Protein AF-A0A3D8H893-F1 (afdb_monomer_lite)

Radius of gyration: 22.39 Å; chains: 1; bounding box: 58×70×39 Å

pLDDT: mean 86.88, std 18.67, range [38.44, 98.69]

Foldseek 3Di:
DDDDDPDDPPPDPPPPPPPPPPPDDDLLRQLLLLLLLCVLVPDPDASVPSPDRDDPVVSQVSNQNLCVSLVAAAPDWDDWADDPDPQKIKTWGDRDVVDDDIAIWIDNSRNSHIDHD

Organism: NCBI:txid262076

Structure (mmCIF, N/CA/C/O backbone):
data_AF-A0A3D8H893-F1
#
_entry.id   AF-A0A3D8H893-F1
#
loop_
_atom_site.group_PDB
_atom_site.id
_atom_site.type_symbol
_atom_site.label_atom_id
_atom_site.label_alt_id
_atom_site.label_comp_id
_atom_site.label_asym_id
_atom_site.label_entity_id
_atom_site.label_seq_id
_atom_site.pdbx_PDB_ins_code
_atom_site.Cartn_x
_atom_site.Cartn_y
_atom_site.Cartn_z
_atom_site.occupancy
_atom_site.B_iso_or_equiv
_atom_site.auth_seq_id
_atom_site.auth_comp_id
_atom_site.auth_asym_id
_atom_site.auth_atom_id
_atom_site.pdbx_PDB_model_num
ATOM 1 N N . MET A 1 1 ? 44.231 57.270 -22.635 1.00 41.44 1 MET A N 1
ATOM 2 C CA . MET A 1 1 ? 43.803 56.532 -21.424 1.00 41.44 1 MET A CA 1
ATOM 3 C C . MET A 1 1 ? 42.283 56.414 -21.451 1.00 41.44 1 MET A C 1
ATOM 5 O O . MET A 1 1 ? 41.603 57.415 -21.268 1.00 41.44 1 MET A O 1
ATOM 9 N N . LYS A 1 2 ? 41.750 55.240 -21.818 1.00 38.44 2 LYS A N 1
ATOM 10 C CA . LYS A 1 2 ? 40.303 54.996 -21.943 1.00 38.44 2 LYS A CA 1
ATOM 11 C C . LYS A 1 2 ? 39.744 54.549 -20.588 1.00 38.44 2 LYS A C 1
ATOM 13 O O . LYS A 1 2 ? 40.269 53.616 -19.992 1.00 38.44 2 LYS A O 1
ATOM 18 N N . LYS A 1 3 ? 38.707 55.245 -20.116 1.00 47.34 3 LYS A N 1
ATOM 19 C CA . LYS A 1 3 ? 37.890 54.875 -18.953 1.00 47.34 3 LYS A CA 1
ATOM 20 C C . LYS A 1 3 ? 37.038 53.659 -19.337 1.00 47.34 3 LYS A C 1
ATOM 22 O O . LYS A 1 3 ? 36.289 53.755 -20.305 1.00 47.34 3 LYS A O 1
ATOM 27 N N . SER A 1 4 ? 37.135 52.560 -18.591 1.00 44.47 4 SER A N 1
ATOM 28 C CA . SER A 1 4 ? 36.226 51.416 -18.730 1.00 44.47 4 SER A CA 1
ATOM 29 C C . SER A 1 4 ? 35.330 51.331 -17.504 1.00 44.47 4 SER A C 1
ATOM 31 O O . SER A 1 4 ? 35.781 51.128 -16.381 1.00 44.47 4 SER A O 1
ATOM 33 N N . PHE A 1 5 ? 34.054 51.560 -17.778 1.00 45.75 5 PHE A N 1
ATOM 34 C CA . PHE A 1 5 ? 32.902 51.517 -16.896 1.00 45.75 5 PHE A CA 1
ATOM 35 C C . PHE A 1 5 ? 32.617 50.045 -16.547 1.00 45.75 5 PHE A C 1
ATOM 37 O O . PHE A 1 5 ? 32.315 49.255 -17.440 1.00 45.75 5 PHE A O 1
ATOM 44 N N . VAL A 1 6 ? 32.743 49.652 -15.278 1.00 53.38 6 VAL A N 1
ATOM 45 C CA . VAL A 1 6 ? 32.330 48.316 -14.818 1.00 53.38 6 VAL A CA 1
ATOM 46 C C . VAL A 1 6 ? 30.826 48.367 -14.559 1.00 53.38 6 VAL A C 1
ATOM 48 O O . VAL A 1 6 ? 30.365 48.879 -13.543 1.00 53.38 6 VAL A O 1
ATOM 51 N N . LEU A 1 7 ? 30.063 47.900 -15.546 1.00 42.47 7 LEU A N 1
ATOM 52 C CA . LEU A 1 7 ? 28.608 47.808 -15.525 1.00 42.47 7 LEU A CA 1
ATOM 53 C C . LEU A 1 7 ? 28.185 46.594 -14.681 1.00 42.47 7 LEU A C 1
ATOM 55 O O . LEU A 1 7 ? 28.448 45.450 -15.049 1.00 42.47 7 LEU A O 1
ATOM 59 N N . CYS A 1 8 ? 27.524 46.857 -13.552 1.00 48.66 8 CYS A N 1
ATOM 60 C CA . CYS A 1 8 ? 26.807 45.862 -12.757 1.00 48.66 8 CYS A CA 1
ATOM 61 C C . CYS A 1 8 ? 25.723 45.183 -13.608 1.00 48.66 8 CYS A C 1
ATOM 63 O O . CYS A 1 8 ? 24.679 45.776 -13.867 1.00 48.66 8 CYS A O 1
ATOM 65 N N . LEU A 1 9 ? 25.941 43.928 -13.997 1.00 48.38 9 LEU A N 1
ATOM 66 C CA . LEU A 1 9 ? 24.898 43.040 -14.513 1.00 48.38 9 LEU A CA 1
ATOM 67 C C . LEU A 1 9 ? 24.449 42.101 -13.388 1.00 48.38 9 LEU A C 1
ATOM 69 O O . LEU A 1 9 ? 24.847 40.943 -13.306 1.00 48.38 9 LEU A O 1
ATOM 73 N N . LEU A 1 10 ? 23.607 42.640 -12.505 1.00 50.31 10 LEU A N 1
ATOM 74 C CA . LEU A 1 10 ? 22.732 41.867 -11.625 1.00 50.31 10 LEU A CA 1
ATOM 75 C C . LEU A 1 10 ? 21.623 41.252 -12.489 1.00 50.31 10 LEU A C 1
ATOM 77 O O . LEU A 1 10 ? 20.541 41.816 -12.631 1.00 50.31 10 LEU A O 1
ATOM 81 N N . TYR A 1 11 ? 21.905 40.106 -13.107 1.00 52.91 11 TYR A N 1
ATOM 82 C CA . TYR A 1 11 ? 20.863 39.276 -13.703 1.00 52.91 11 TYR A CA 1
ATOM 83 C C . TYR A 1 11 ? 20.132 38.546 -12.574 1.00 52.91 11 TYR A C 1
ATOM 85 O O . TYR A 1 11 ? 20.636 37.583 -11.997 1.00 52.91 11 TYR A O 1
ATOM 93 N N . GLY A 1 12 ? 18.953 39.062 -12.226 1.00 48.94 12 GLY A N 1
ATOM 94 C CA . GLY A 1 12 ? 18.034 38.447 -11.280 1.00 48.94 12 GLY A CA 1
ATOM 95 C C . GLY A 1 12 ? 17.592 37.075 -11.775 1.00 48.94 12 GLY A C 1
ATOM 96 O O . GLY A 1 12 ? 16.757 36.962 -12.671 1.00 48.94 12 GLY A O 1
ATOM 97 N N . PHE A 1 13 ? 18.140 36.026 -11.169 1.00 52.44 13 PHE A N 1
ATOM 98 C CA . PHE A 1 13 ? 17.606 34.675 -11.273 1.00 52.44 13 PHE A CA 1
ATOM 99 C C . PHE A 1 13 ? 16.324 34.611 -10.431 1.00 52.44 13 PHE A C 1
ATOM 101 O O . PHE A 1 13 ? 16.349 34.325 -9.234 1.00 52.44 13 PHE A O 1
ATOM 108 N N . LEU A 1 14 ? 15.188 34.929 -11.053 1.00 53.03 14 LEU A N 1
ATOM 109 C CA . LEU A 1 14 ? 13.861 34.630 -10.518 1.00 53.03 14 LEU A CA 1
ATOM 110 C C . LEU A 1 14 ? 13.665 33.107 -10.554 1.00 53.03 14 LEU A C 1
ATOM 112 O O . LEU A 1 14 ? 13.099 32.555 -11.493 1.00 53.03 14 LEU A O 1
ATOM 116 N N . PHE A 1 15 ? 14.165 32.412 -9.531 1.00 55.88 15 PHE A N 1
ATOM 117 C CA . PHE A 1 15 ? 13.750 31.044 -9.240 1.00 55.88 15 PHE A CA 1
ATOM 118 C C . PHE A 1 15 ? 12.301 31.091 -8.744 1.00 55.88 15 PHE A C 1
ATOM 120 O O . PHE A 1 15 ? 12.035 31.351 -7.571 1.00 55.88 15 PHE A O 1
ATOM 127 N N . SER A 1 16 ? 11.344 30.852 -9.642 1.00 49.56 16 SER A N 1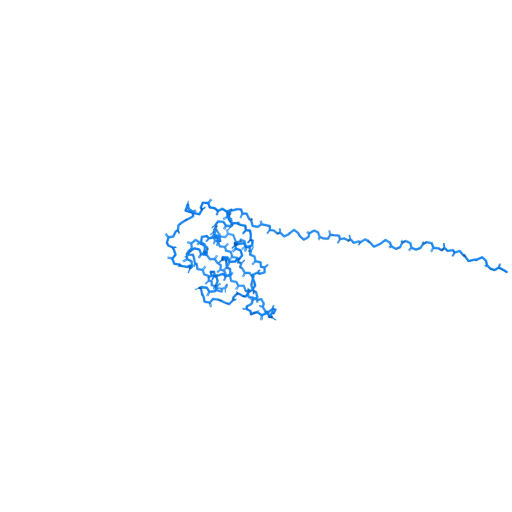
ATOM 128 C CA . SER A 1 16 ? 9.981 30.496 -9.251 1.00 49.56 16 SER A CA 1
ATOM 129 C C . SER A 1 16 ? 10.032 29.154 -8.522 1.00 49.56 16 SER A C 1
ATOM 131 O O . SER A 1 16 ? 10.068 28.093 -9.144 1.00 49.56 16 SER A O 1
ATOM 133 N N . ALA A 1 17 ? 10.073 29.200 -7.191 1.00 53.66 17 ALA A N 1
ATOM 134 C CA . ALA A 1 17 ? 9.887 28.034 -6.344 1.00 53.66 17 ALA A CA 1
ATOM 135 C C . ALA A 1 17 ? 8.445 27.540 -6.522 1.00 53.66 17 ALA A C 1
ATOM 137 O O . ALA A 1 17 ? 7.516 28.041 -5.892 1.00 53.66 17 ALA A O 1
ATOM 138 N N . THR A 1 18 ? 8.239 26.579 -7.419 1.00 55.88 18 THR A N 1
ATOM 139 C CA . THR A 1 18 ? 6.999 25.808 -7.433 1.00 55.88 18 THR A CA 1
ATOM 140 C C . THR A 1 18 ? 7.019 24.931 -6.186 1.00 55.88 18 THR A C 1
ATOM 142 O O . THR A 1 18 ? 7.826 24.011 -6.056 1.00 55.88 18 THR A O 1
ATOM 145 N N . SER A 1 19 ? 6.181 25.270 -5.206 1.00 50.53 19 SER A N 1
ATOM 146 C CA . SER A 1 19 ? 5.964 24.431 -4.036 1.00 50.53 19 SER A CA 1
ATOM 147 C C . SER A 1 19 ? 5.261 23.159 -4.502 1.00 50.53 19 SER A C 1
ATOM 149 O O . SER A 1 19 ? 4.046 23.107 -4.666 1.00 50.53 19 SER A O 1
ATOM 151 N N . LEU A 1 20 ? 6.048 22.118 -4.762 1.00 49.53 20 LEU A N 1
ATOM 152 C CA . LEU A 1 20 ? 5.548 20.771 -4.988 1.00 49.53 20 LEU A CA 1
ATOM 153 C C . LEU A 1 20 ? 4.977 20.297 -3.643 1.00 49.53 20 LEU A C 1
ATOM 155 O O . LEU A 1 20 ? 5.691 19.741 -2.811 1.00 49.53 20 LEU A O 1
ATOM 159 N N . HIS A 1 21 ? 3.715 20.639 -3.370 1.00 45.84 21 HIS A N 1
ATOM 160 C CA . HIS A 1 21 ? 2.978 20.116 -2.226 1.00 45.84 21 HIS A CA 1
ATOM 161 C C . HIS A 1 21 ? 2.858 18.609 -2.443 1.00 45.84 21 HIS A C 1
ATOM 163 O O . HIS A 1 21 ? 2.000 18.145 -3.188 1.00 45.84 21 HIS A O 1
ATOM 169 N N . ALA A 1 22 ? 3.764 17.844 -1.833 1.00 54.28 22 ALA A N 1
ATOM 170 C CA . ALA A 1 22 ? 3.568 16.419 -1.654 1.00 54.28 22 ALA A CA 1
ATOM 171 C C . ALA A 1 22 ? 2.287 16.268 -0.829 1.00 54.28 22 ALA A C 1
ATOM 173 O O . ALA A 1 22 ? 2.265 16.625 0.349 1.00 54.28 22 ALA A O 1
ATOM 174 N N . GLU A 1 23 ? 1.202 15.835 -1.467 1.00 62.62 23 GLU A N 1
ATOM 175 C CA . GLU A 1 23 ? -0.070 15.619 -0.793 1.00 62.62 23 GLU A CA 1
ATOM 176 C C . GLU A 1 23 ? 0.137 14.521 0.254 1.00 62.62 23 GLU A C 1
ATOM 178 O O . GLU A 1 23 ? 0.322 13.343 -0.049 1.00 62.62 23 GLU A O 1
ATOM 183 N N . THR A 1 24 ? 0.229 14.921 1.518 1.00 81.50 24 THR A N 1
ATOM 184 C CA . THR A 1 24 ? 0.531 13.986 2.595 1.00 81.50 24 THR A CA 1
ATOM 185 C C . THR A 1 24 ? -0.709 13.166 2.933 1.00 81.50 24 THR A C 1
ATOM 187 O O . THR A 1 24 ? -1.770 13.732 3.195 1.00 81.50 24 THR A O 1
ATOM 190 N N . LEU A 1 25 ? -0.573 11.838 2.992 1.00 91.31 25 LEU A N 1
ATOM 191 C CA . LEU A 1 25 ? -1.655 10.937 3.398 1.00 91.31 25 LEU A CA 1
ATOM 192 C C . LEU A 1 25 ? -2.228 11.333 4.770 1.00 91.31 25 LEU A C 1
ATOM 194 O O . LEU A 1 25 ? -1.479 11.503 5.739 1.00 91.31 25 LEU A O 1
ATOM 198 N N . SER A 1 26 ? -3.558 11.406 4.860 1.00 95.25 26 SER A N 1
ATOM 199 C CA . SER A 1 26 ? -4.266 11.589 6.128 1.00 95.25 26 SER A CA 1
ATOM 200 C C . SER A 1 26 ? -4.059 10.387 7.055 1.00 95.25 26 SER A C 1
ATOM 202 O O . SER A 1 26 ? -3.721 9.282 6.620 1.00 95.25 26 SE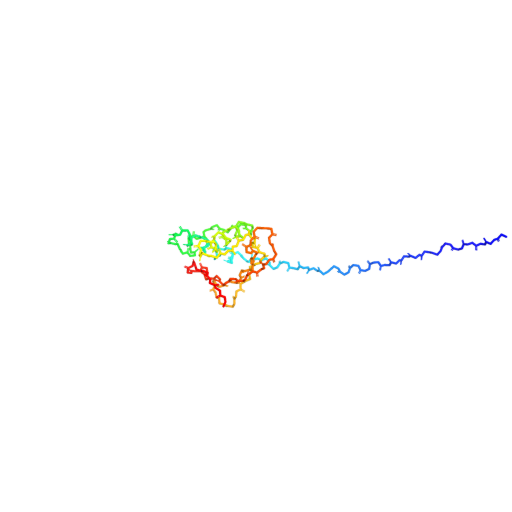R A O 1
ATOM 204 N N . ASP A 1 27 ? -4.300 10.565 8.351 1.00 95.62 27 ASP A N 1
ATOM 205 C CA . ASP A 1 27 ? -4.160 9.470 9.315 1.00 95.62 27 ASP A CA 1
ATOM 206 C C . ASP A 1 27 ? -5.181 8.347 9.101 1.00 95.62 27 ASP A C 1
ATOM 208 O O . ASP A 1 27 ? -4.872 7.181 9.355 1.00 95.62 27 ASP A O 1
ATOM 212 N N . ILE A 1 28 ? -6.366 8.672 8.573 1.00 95.88 28 ILE A N 1
ATOM 213 C CA . ILE A 1 28 ? -7.352 7.667 8.157 1.00 95.88 28 ILE A CA 1
ATOM 214 C C . ILE A 1 28 ? -6.777 6.841 7.005 1.00 95.88 28 ILE A C 1
ATOM 216 O O . ILE A 1 28 ? -6.783 5.613 7.090 1.00 95.88 28 ILE A O 1
ATOM 220 N N . HIS A 1 29 ? -6.181 7.488 5.998 1.00 97.50 29 HIS A N 1
ATOM 221 C CA . HIS A 1 29 ? -5.577 6.775 4.871 1.00 97.50 29 HIS A CA 1
ATOM 222 C C . HIS A 1 29 ? -4.431 5.867 5.315 1.00 97.50 29 HIS A C 1
ATOM 224 O O . HIS A 1 29 ? -4.341 4.711 4.908 1.00 97.50 29 HIS A O 1
ATOM 230 N N . LYS A 1 30 ? -3.580 6.344 6.229 1.00 97.56 30 LYS A N 1
ATOM 231 C CA . LYS A 1 30 ? -2.503 5.529 6.808 1.00 97.56 30 LYS A CA 1
ATOM 232 C C . LYS A 1 30 ? -3.043 4.303 7.545 1.00 97.56 30 LYS A C 1
ATOM 234 O O . LYS A 1 30 ? -2.441 3.233 7.453 1.00 97.56 30 LYS A O 1
ATOM 239 N N . LYS A 1 31 ? -4.161 4.428 8.268 1.00 97.81 31 LYS A N 1
ATOM 240 C CA . LYS A 1 31 ? -4.802 3.291 8.949 1.00 97.81 31 LYS A CA 1
ATOM 241 C C . LYS A 1 31 ? -5.385 2.287 7.962 1.00 97.81 31 LYS A C 1
ATOM 243 O O . LYS A 1 31 ? -5.140 1.097 8.126 1.00 97.81 31 LYS A O 1
ATOM 248 N N . GLU A 1 32 ? -6.095 2.747 6.937 1.00 98.12 32 GLU A N 1
ATOM 249 C CA . GLU A 1 32 ? -6.654 1.871 5.900 1.00 98.12 32 GLU A CA 1
ATOM 250 C C . GLU A 1 32 ? -5.541 1.125 5.152 1.00 98.12 32 GLU A C 1
ATOM 252 O O . GLU A 1 32 ? -5.571 -0.095 5.039 1.00 98.12 32 GLU A O 1
ATOM 257 N N . LEU A 1 33 ? -4.476 1.814 4.745 1.00 98.19 33 LEU A N 1
ATOM 258 C CA . LEU A 1 33 ? -3.333 1.185 4.075 1.00 98.19 33 LEU A CA 1
ATOM 259 C C . LEU A 1 33 ? -2.524 0.257 5.001 1.00 98.19 33 LEU A C 1
ATOM 261 O O . LEU A 1 33 ? -1.914 -0.712 4.547 1.00 98.19 33 LEU A O 1
ATOM 265 N N . THR A 1 34 ? -2.544 0.502 6.313 1.00 98.00 34 THR A N 1
ATOM 266 C CA . THR A 1 34 ? -2.017 -0.455 7.299 1.00 98.00 34 THR A CA 1
ATOM 267 C C . THR A 1 34 ? -2.903 -1.699 7.371 1.00 98.00 34 THR A C 1
ATOM 269 O O . THR A 1 34 ? -2.380 -2.814 7.379 1.00 98.00 34 THR A O 1
ATOM 272 N N . LEU A 1 35 ? -4.232 -1.524 7.375 1.00 98.31 35 LEU A N 1
ATOM 273 C CA . LEU A 1 35 ? -5.198 -2.621 7.343 1.00 98.31 35 LEU A CA 1
ATOM 274 C C . LEU A 1 35 ? -5.008 -3.497 6.102 1.00 98.31 35 LEU A C 1
ATOM 276 O O . LEU A 1 35 ? -5.007 -4.719 6.233 1.00 98.31 35 LEU A O 1
ATOM 280 N N . PHE A 1 36 ? -4.789 -2.882 4.936 1.00 98.44 36 PHE A N 1
ATOM 281 C CA . PHE A 1 36 ? -4.438 -3.583 3.703 1.00 98.44 36 PHE A CA 1
ATOM 282 C C . PHE A 1 36 ? -3.266 -4.538 3.939 1.00 98.44 36 PHE A C 1
ATOM 284 O O . PHE A 1 36 ? -3.429 -5.748 3.806 1.00 98.44 36 PHE A O 1
ATOM 291 N N . GLY A 1 37 ? -2.117 -4.019 4.387 1.00 97.38 37 GLY A N 1
ATOM 292 C CA . GLY A 1 37 ? -0.939 -4.849 4.639 1.00 97.38 37 GLY A CA 1
ATOM 293 C C . GLY A 1 37 ? -1.211 -5.979 5.643 1.00 97.38 37 GLY A C 1
ATOM 294 O O . GLY A 1 37 ? -0.834 -7.121 5.394 1.00 97.38 37 GLY A O 1
ATOM 295 N N . MET A 1 38 ? -1.948 -5.707 6.726 1.00 97.38 38 MET A N 1
ATOM 296 C CA . MET A 1 38 ? -2.349 -6.735 7.701 1.00 97.38 38 MET A CA 1
ATOM 297 C C . MET A 1 38 ? -3.228 -7.834 7.082 1.00 97.38 38 MET A C 1
ATOM 299 O O . MET A 1 38 ? -3.008 -9.014 7.343 1.00 97.38 38 MET A O 1
ATOM 303 N N . LYS A 1 39 ? -4.202 -7.478 6.242 1.00 98.19 39 LYS A N 1
ATOM 304 C CA . LYS A 1 39 ? -5.057 -8.458 5.560 1.00 98.19 39 LYS A CA 1
ATOM 305 C C . LYS A 1 39 ? -4.277 -9.290 4.548 1.00 98.19 39 LYS A C 1
ATOM 307 O O . LYS A 1 39 ? -4.477 -10.497 4.484 1.00 98.19 39 LYS A O 1
ATOM 312 N N . THR A 1 40 ? -3.344 -8.678 3.817 1.00 97.38 40 THR A N 1
ATOM 313 C CA . THR A 1 40 ? -2.533 -9.386 2.808 1.00 97.38 40 THR A CA 1
ATOM 314 C C . THR A 1 40 ? -1.599 -10.441 3.389 1.00 97.38 40 THR A C 1
ATOM 316 O O . THR A 1 40 ? -1.311 -11.426 2.720 1.00 97.38 40 THR A O 1
ATOM 319 N N . ILE A 1 41 ? -1.165 -10.288 4.644 1.00 96.44 41 ILE A N 1
ATOM 320 C CA . ILE A 1 41 ? -0.406 -11.327 5.361 1.00 96.44 41 ILE A CA 1
ATOM 321 C C . ILE A 1 41 ? -1.317 -12.395 6.001 1.00 96.44 41 ILE A C 1
ATOM 323 O O . ILE A 1 41 ? -0.833 -13.244 6.744 1.00 96.44 41 ILE A O 1
ATOM 327 N N . GLY A 1 42 ? -2.630 -12.349 5.748 1.00 95.88 42 GLY A N 1
ATOM 328 C CA . GLY A 1 42 ? -3.606 -13.333 6.219 1.00 95.88 42 GLY A CA 1
ATOM 329 C C . GLY A 1 42 ? -4.285 -13.005 7.552 1.00 95.88 42 GLY A C 1
ATOM 330 O O . GLY A 1 42 ? -4.996 -13.855 8.088 1.00 95.88 42 GLY A O 1
ATOM 331 N N . LEU A 1 43 ? -4.110 -11.801 8.115 1.00 96.75 43 LEU A N 1
ATOM 332 C CA . LEU A 1 43 ? -4.806 -11.435 9.353 1.00 96.75 43 LEU A CA 1
ATOM 333 C C . LEU A 1 43 ? -6.266 -11.064 9.076 1.00 96.75 43 LEU A C 1
ATOM 335 O O . LEU A 1 43 ? -6.564 -10.137 8.320 1.00 96.75 43 LEU A O 1
ATOM 339 N N . ASN A 1 44 ? -7.191 -11.723 9.774 1.00 95.00 44 ASN A N 1
ATOM 340 C CA . ASN A 1 44 ? -8.603 -11.355 9.757 1.00 95.00 44 ASN A CA 1
ATOM 341 C C . ASN A 1 44 ? -8.879 -10.219 10.755 1.00 95.00 44 ASN A C 1
ATOM 343 O O . ASN A 1 44 ? -9.335 -10.445 11.876 1.00 95.00 44 ASN A O 1
ATOM 347 N N . VAL A 1 45 ? -8.537 -8.995 10.353 1.00 95.44 45 VAL A N 1
ATOM 348 C CA . VAL A 1 45 ? -8.704 -7.782 11.163 1.00 95.44 45 VAL A CA 1
ATOM 349 C C . VAL A 1 45 ? -9.609 -6.753 10.483 1.00 95.44 45 VAL A C 1
ATOM 351 O O . VAL A 1 45 ? -9.752 -6.732 9.258 1.00 95.44 45 VAL A O 1
ATOM 354 N N . GLY A 1 46 ? -10.223 -5.885 11.286 1.00 95.44 46 GLY A N 1
ATOM 355 C CA . GLY A 1 46 ? -11.006 -4.729 10.848 1.00 95.44 46 GLY A CA 1
ATOM 356 C C . GLY A 1 46 ? -10.376 -3.395 11.262 1.00 95.44 46 GLY A C 1
ATOM 357 O O . GLY A 1 46 ? -9.467 -3.344 12.091 1.00 95.44 46 GLY A O 1
ATOM 358 N N . MET A 1 47 ? -10.902 -2.289 10.723 1.00 94.88 47 MET A N 1
ATOM 359 C CA . MET A 1 47 ? -10.381 -0.932 10.969 1.00 94.88 47 MET A CA 1
ATOM 360 C C . MET A 1 47 ? -10.283 -0.562 12.455 1.00 94.88 47 MET A C 1
ATOM 362 O O . MET A 1 47 ? -9.309 0.060 12.872 1.00 94.88 47 MET A O 1
ATOM 366 N N . ALA A 1 48 ? -11.251 -0.986 13.275 1.00 94.06 48 ALA A N 1
ATOM 367 C CA . ALA A 1 48 ? -11.273 -0.699 14.711 1.00 94.06 48 ALA A CA 1
ATOM 368 C C . ALA A 1 48 ? -10.065 -1.279 15.476 1.00 94.06 48 ALA A C 1
ATOM 370 O O . ALA A 1 48 ? -9.703 -0.784 16.543 1.00 94.06 48 ALA A O 1
ATOM 371 N N . GLN A 1 49 ? -9.419 -2.317 14.936 1.00 95.12 49 GLN A N 1
ATOM 372 C CA . GLN A 1 49 ? -8.252 -2.953 15.550 1.00 95.12 49 GLN A CA 1
ATOM 373 C C . GLN A 1 49 ? -6.936 -2.257 15.169 1.00 95.12 49 GLN A C 1
ATOM 375 O O . GLN A 1 49 ? -5.917 -2.472 15.828 1.00 95.12 49 GLN A O 1
ATOM 380 N N . VAL A 1 50 ? -6.945 -1.365 14.171 1.00 94.44 50 VAL A N 1
ATOM 381 C CA . VAL A 1 50 ? -5.779 -0.563 13.778 1.00 94.44 50 VAL A CA 1
ATOM 382 C C . VAL A 1 50 ? -5.650 0.646 14.710 1.00 94.44 50 VAL A C 1
ATOM 384 O O . VAL A 1 50 ? -6.037 1.777 14.406 1.00 94.44 50 VAL A O 1
ATOM 387 N N . LYS A 1 51 ? -5.110 0.391 15.906 1.00 91.75 51 LYS A N 1
ATOM 388 C CA . LYS A 1 51 ? -4.968 1.406 16.964 1.00 91.75 51 LYS A CA 1
ATOM 389 C C . LYS A 1 51 ? -3.841 2.403 16.688 1.00 91.75 51 LYS A C 1
ATOM 391 O O . LYS A 1 51 ? -3.942 3.563 17.075 1.00 91.75 51 LYS A O 1
ATOM 396 N N . LYS A 1 52 ? -2.778 1.961 16.012 1.00 93.00 52 LYS A N 1
ATOM 397 C CA . LYS A 1 52 ? -1.578 2.761 15.753 1.00 93.00 52 LYS A CA 1
ATOM 398 C C . LYS A 1 52 ? -1.612 3.352 14.346 1.00 93.00 52 LYS A C 1
ATOM 400 O O . LYS A 1 52 ? -1.718 2.614 13.372 1.00 93.00 52 LYS A O 1
ATOM 405 N N . VAL A 1 53 ? -1.458 4.671 14.249 1.00 93.75 53 VAL A N 1
ATOM 406 C CA . VAL A 1 53 ? -1.144 5.342 12.981 1.00 93.75 53 VAL A CA 1
ATOM 407 C C . VAL A 1 53 ? 0.349 5.158 12.723 1.00 93.75 53 VAL A C 1
ATOM 409 O O . VAL A 1 53 ? 1.182 5.560 13.537 1.00 93.75 53 VAL A O 1
ATOM 412 N N . LEU A 1 54 ? 0.693 4.486 11.628 1.00 94.44 54 LEU A N 1
ATOM 413 C CA . LEU A 1 54 ? 2.084 4.294 11.228 1.00 94.44 54 LEU A CA 1
ATOM 414 C C . LEU A 1 54 ? 2.629 5.553 10.543 1.00 94.44 54 LEU A C 1
ATOM 416 O O . LEU A 1 54 ? 1.874 6.348 9.990 1.00 94.44 54 LEU A O 1
ATOM 420 N N . SER A 1 55 ? 3.951 5.729 10.558 1.00 95.31 55 SER A N 1
ATOM 421 C CA . SER A 1 55 ? 4.596 6.777 9.765 1.00 95.31 55 SER A CA 1
ATOM 422 C C . SER A 1 55 ? 4.430 6.492 8.270 1.00 95.31 55 SER A C 1
ATOM 424 O O . SER A 1 55 ? 4.346 5.333 7.861 1.00 95.31 55 SER A O 1
ATOM 426 N N . THR A 1 56 ? 4.433 7.535 7.437 1.00 94.12 56 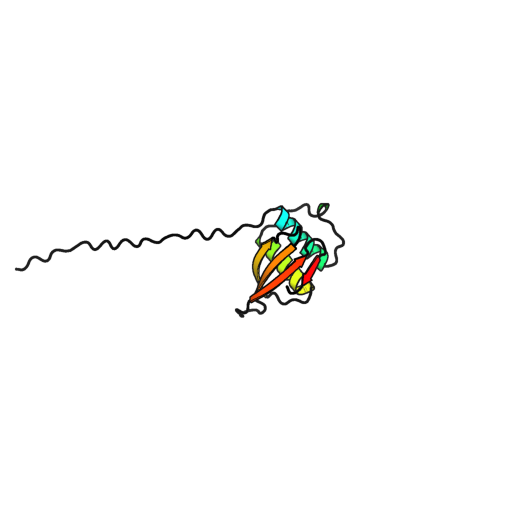THR A N 1
ATOM 427 C CA . THR A 1 56 ? 4.308 7.394 5.977 1.00 94.12 56 THR A CA 1
ATOM 428 C C . THR A 1 56 ? 5.305 6.386 5.380 1.00 94.12 56 THR A C 1
ATOM 430 O O . THR A 1 56 ? 4.855 5.497 4.661 1.00 94.12 56 THR A O 1
ATOM 433 N N . PRO A 1 57 ? 6.610 6.387 5.732 1.00 95.25 57 PRO A N 1
ATOM 434 C CA . PRO A 1 57 ? 7.546 5.386 5.210 1.00 95.25 57 PRO A CA 1
ATOM 435 C C . PRO A 1 57 ? 7.164 3.948 5.579 1.00 95.25 57 PRO A C 1
ATOM 437 O O . PRO A 1 57 ? 7.286 3.041 4.757 1.00 95.25 57 PRO A O 1
ATOM 440 N N . LYS A 1 58 ? 6.649 3.731 6.796 1.00 96.56 58 LYS A N 1
ATOM 441 C CA . LYS A 1 58 ? 6.204 2.401 7.222 1.00 96.56 58 LYS A CA 1
ATOM 442 C C . LYS A 1 58 ? 4.921 1.984 6.504 1.00 96.56 58 LYS A C 1
ATOM 444 O O . LYS A 1 58 ? 4.794 0.824 6.130 1.00 96.56 58 LYS A O 1
ATOM 449 N N . VAL A 1 59 ? 4.000 2.918 6.257 1.00 97.12 59 VAL A N 1
ATOM 450 C CA . VAL A 1 59 ? 2.821 2.668 5.412 1.00 97.12 59 VAL A CA 1
ATOM 451 C C . VAL A 1 59 ? 3.247 2.291 3.994 1.00 97.12 59 VAL A C 1
ATOM 453 O O . VAL A 1 59 ? 2.740 1.312 3.461 1.00 97.12 59 VAL A O 1
ATOM 456 N N . HIS A 1 60 ? 4.223 2.986 3.405 1.00 97.25 60 HIS A N 1
ATOM 457 C CA . HIS A 1 60 ? 4.734 2.656 2.071 1.00 97.25 60 HIS A CA 1
ATOM 458 C C . HIS A 1 60 ? 5.333 1.244 2.025 1.00 97.25 60 HIS A C 1
ATOM 460 O O . HIS A 1 60 ? 5.097 0.496 1.077 1.00 97.25 60 HIS A O 1
ATOM 466 N N . GLU A 1 61 ? 6.073 0.844 3.061 1.00 97.19 61 GLU A N 1
ATOM 467 C CA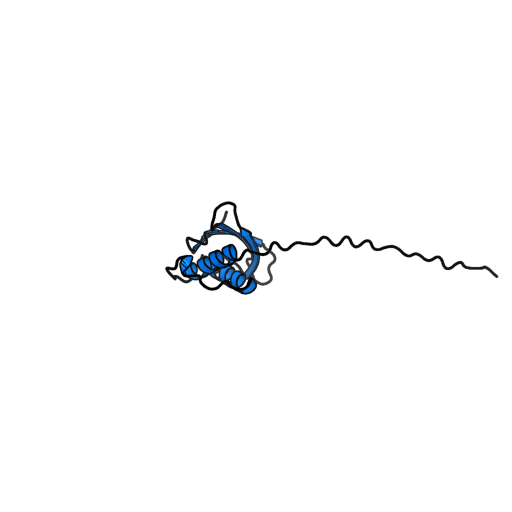 . GLU A 1 61 ? 6.600 -0.517 3.189 1.00 97.19 61 GLU A CA 1
ATOM 468 C C . GLU A 1 61 ? 5.476 -1.564 3.274 1.00 97.19 61 GLU A C 1
ATOM 470 O O . GLU A 1 61 ? 5.542 -2.592 2.596 1.00 97.19 61 GLU A O 1
ATOM 475 N N . MET A 1 62 ? 4.425 -1.284 4.052 1.00 97.62 62 MET A N 1
ATOM 476 C CA . MET A 1 62 ? 3.247 -2.152 4.176 1.00 97.62 62 MET A CA 1
ATOM 477 C C . MET A 1 62 ? 2.496 -2.282 2.849 1.00 97.62 62 MET A C 1
ATOM 479 O O . MET A 1 62 ? 2.161 -3.394 2.449 1.00 97.62 62 MET A O 1
ATOM 483 N N . VAL A 1 63 ? 2.285 -1.175 2.132 1.00 98.19 63 VAL A N 1
ATOM 484 C CA . VAL A 1 63 ? 1.628 -1.168 0.817 1.00 98.19 63 VAL A CA 1
ATOM 485 C C . VAL A 1 63 ? 2.445 -1.949 -0.202 1.00 98.19 63 VAL A C 1
ATOM 487 O O . VAL A 1 63 ? 1.910 -2.830 -0.868 1.00 98.19 63 VAL A O 1
ATOM 490 N N . LYS A 1 64 ? 3.756 -1.698 -0.285 1.00 98.00 64 LYS A N 1
ATOM 491 C CA . LYS A 1 64 ? 4.651 -2.452 -1.170 1.00 98.00 64 LYS A CA 1
ATOM 492 C C . LYS A 1 64 ? 4.598 -3.952 -0.879 1.00 98.00 64 LYS A C 1
ATOM 494 O O . LYS A 1 64 ? 4.510 -4.759 -1.801 1.00 98.00 64 LYS A O 1
ATOM 499 N N . THR A 1 65 ? 4.648 -4.326 0.398 1.00 98.00 65 THR A N 1
ATOM 500 C CA . THR A 1 65 ? 4.560 -5.729 0.825 1.00 98.00 65 THR A CA 1
ATOM 501 C C . THR A 1 65 ? 3.224 -6.336 0.414 1.00 98.00 65 THR A C 1
ATOM 503 O O . THR A 1 65 ? 3.210 -7.389 -0.214 1.00 98.00 65 THR A O 1
ATOM 506 N N . GLY A 1 66 ? 2.114 -5.646 0.682 1.00 98.25 66 GLY A N 1
ATOM 507 C CA . GLY A 1 66 ? 0.784 -6.126 0.325 1.00 98.25 66 GLY A CA 1
ATOM 508 C C . GLY A 1 66 ? 0.565 -6.258 -1.181 1.00 98.25 66 GLY A C 1
ATOM 509 O O . GLY A 1 66 ? -0.022 -7.244 -1.619 1.00 98.25 66 GLY A O 1
ATOM 510 N N . LEU A 1 67 ? 1.094 -5.336 -1.993 1.00 98.31 67 LEU A N 1
ATOM 511 C CA . LEU A 1 67 ? 1.080 -5.456 -3.456 1.00 98.31 67 LEU A CA 1
ATOM 512 C C . LEU A 1 67 ? 1.817 -6.722 -3.915 1.00 98.31 67 LEU A C 1
ATOM 514 O O . LEU A 1 67 ? 1.265 -7.498 -4.691 1.00 98.31 67 LEU A O 1
ATOM 518 N N . ASN A 1 68 ? 3.019 -6.967 -3.385 1.00 97.88 68 ASN A N 1
ATOM 519 C CA . ASN A 1 68 ? 3.800 -8.159 -3.725 1.00 97.88 68 ASN A CA 1
ATOM 520 C C . ASN A 1 68 ? 3.108 -9.461 -3.284 1.00 97.88 68 ASN A C 1
ATOM 522 O O . ASN A 1 68 ? 3.110 -10.438 -4.028 1.00 97.88 68 ASN A O 1
ATOM 526 N N . LEU A 1 69 ? 2.459 -9.473 -2.115 1.00 98.25 69 LEU A N 1
ATOM 527 C CA . LEU A 1 69 ? 1.688 -10.627 -1.632 1.00 98.25 69 LEU A CA 1
ATOM 528 C C . LEU A 1 69 ? 0.394 -10.870 -2.424 1.00 98.25 69 LEU A C 1
ATOM 530 O O . LEU A 1 69 ? -0.090 -11.996 -2.463 1.00 98.25 69 LEU A O 1
ATOM 534 N N . ASN A 1 70 ? -0.130 -9.850 -3.107 1.00 98.06 70 ASN A N 1
ATOM 535 C CA . ASN A 1 70 ? -1.210 -9.993 -4.090 1.00 98.06 70 ASN A CA 1
ATOM 536 C C . ASN A 1 70 ? -0.714 -10.478 -5.469 1.00 98.06 70 ASN A C 1
ATOM 538 O O . ASN A 1 70 ? -1.499 -10.535 -6.412 1.00 98.06 70 ASN A O 1
ATOM 542 N N . GLY A 1 71 ? 0.573 -10.814 -5.612 1.00 97.25 71 GLY A N 1
ATOM 543 C CA . GLY A 1 71 ? 1.161 -11.290 -6.869 1.00 97.25 71 GLY A CA 1
ATOM 544 C C . GLY A 1 71 ? 1.597 -10.182 -7.832 1.00 97.25 71 GLY A C 1
ATOM 545 O O . GLY A 1 71 ? 1.976 -10.473 -8.967 1.00 97.25 71 GLY A O 1
ATOM 546 N N . HIS A 1 72 ? 1.572 -8.917 -7.405 1.00 97.00 72 HIS A N 1
ATOM 547 C CA . HIS A 1 72 ? 2.032 -7.790 -8.218 1.00 97.00 72 HIS A CA 1
ATOM 548 C C . HIS A 1 72 ? 3.523 -7.532 -8.028 1.00 97.00 72 HIS A C 1
ATOM 550 O O . HIS A 1 72 ? 4.111 -7.916 -7.027 1.00 97.00 72 HIS A O 1
ATOM 556 N N . LEU A 1 73 ? 4.152 -6.843 -8.980 1.00 94.94 73 LEU A N 1
ATOM 557 C CA . LEU A 1 73 ? 5.557 -6.457 -8.856 1.00 94.94 73 LEU A CA 1
ATOM 558 C C . LEU A 1 73 ? 5.659 -5.007 -8.408 1.00 94.94 73 LEU A C 1
ATOM 560 O O . LEU A 1 73 ? 5.270 -4.091 -9.141 1.00 94.94 73 LEU A O 1
ATOM 564 N N . CYS A 1 74 ? 6.199 -4.809 -7.208 1.00 96.88 74 CYS A N 1
ATOM 565 C CA . CYS A 1 74 ? 6.459 -3.490 -6.670 1.00 96.88 74 CYS A CA 1
ATOM 566 C C . CYS A 1 74 ? 7.811 -3.431 -5.944 1.00 96.88 74 CYS A C 1
ATOM 568 O O . CYS A 1 74 ? 7.949 -3.849 -4.790 1.00 96.88 74 CYS A O 1
ATOM 570 N N . ALA A 1 75 ? 8.826 -2.903 -6.631 1.00 96.62 75 ALA A N 1
ATOM 571 C CA . ALA A 1 75 ? 10.165 -2.701 -6.087 1.00 96.62 75 ALA A CA 1
ATOM 572 C C . ALA A 1 75 ? 10.261 -1.393 -5.284 1.00 96.62 75 ALA A C 1
ATOM 574 O O . ALA A 1 75 ? 10.795 -1.388 -4.168 1.00 96.62 75 ALA A O 1
ATOM 575 N N . GLU A 1 76 ? 9.701 -0.311 -5.826 1.00 96.06 76 GLU A N 1
ATOM 576 C CA . GLU A 1 76 ? 9.703 1.021 -5.220 1.00 96.06 76 GLU A CA 1
ATOM 577 C C . GLU A 1 76 ? 8.349 1.702 -5.400 1.00 96.06 76 GLU A C 1
ATOM 579 O O . GLU A 1 76 ? 7.919 1.970 -6.522 1.00 96.06 76 GLU A O 1
ATOM 584 N N . LEU A 1 77 ? 7.684 1.988 -4.283 1.00 96.50 77 LEU A N 1
ATOM 585 C CA . LEU A 1 77 ? 6.415 2.699 -4.278 1.00 96.50 77 LEU A CA 1
ATOM 586 C C . LEU A 1 77 ? 6.673 4.199 -4.424 1.00 96.50 77 LEU A C 1
ATOM 588 O O . LEU A 1 77 ? 7.285 4.806 -3.547 1.00 96.50 77 LEU A O 1
ATOM 592 N N . VAL A 1 78 ? 6.203 4.764 -5.531 1.00 95.19 78 VAL A N 1
ATOM 593 C CA . VAL A 1 78 ? 6.470 6.152 -5.925 1.00 95.19 78 VAL A CA 1
ATOM 594 C C . VAL A 1 78 ? 5.380 7.082 -5.414 1.00 95.19 78 VAL A C 1
ATOM 596 O O . VAL A 1 78 ? 5.675 8.193 -4.989 1.00 95.19 78 VAL A O 1
ATOM 599 N N . ASP A 1 79 ? 4.126 6.633 -5.468 1.00 95.81 79 ASP A N 1
ATOM 600 C CA . ASP A 1 79 ? 2.972 7.453 -5.114 1.00 95.81 79 ASP A CA 1
ATOM 601 C C . ASP A 1 79 ? 1.795 6.588 -4.644 1.00 95.81 79 ASP A C 1
ATOM 603 O O . ASP A 1 79 ? 1.652 5.436 -5.071 1.00 95.81 79 ASP A O 1
ATOM 607 N N . ILE A 1 80 ? 0.956 7.153 -3.776 1.00 97.31 80 ILE A N 1
ATOM 608 C CA . ILE A 1 80 ? -0.320 6.577 -3.344 1.00 97.31 80 ILE A CA 1
ATOM 609 C C . ILE A 1 80 ? -1.356 7.695 -3.299 1.00 97.31 80 ILE A C 1
ATOM 611 O O . ILE A 1 80 ? -1.193 8.660 -2.553 1.00 97.31 80 ILE A O 1
ATOM 615 N N . ARG A 1 81 ? -2.469 7.513 -4.010 1.00 96.44 81 ARG A N 1
ATOM 616 C CA . ARG A 1 81 ? -3.555 8.493 -4.064 1.00 96.44 81 ARG A CA 1
ATOM 617 C C . ARG A 1 81 ? -4.879 7.866 -3.634 1.00 96.44 81 ARG A C 1
ATOM 619 O O . ARG A 1 81 ? -5.228 6.803 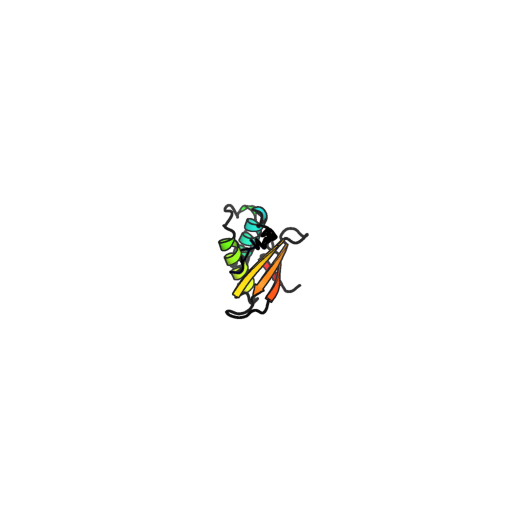-4.152 1.00 96.44 81 ARG A O 1
ATOM 626 N N . PRO A 1 82 ? -5.623 8.477 -2.695 1.00 97.00 82 PRO A N 1
ATOM 627 C CA . PRO A 1 82 ? -6.972 8.029 -2.375 1.00 97.00 82 PRO A CA 1
ATOM 628 C C . PRO A 1 82 ? -7.892 8.238 -3.583 1.00 97.00 82 PRO A C 1
ATOM 630 O O . PRO A 1 82 ? -7.818 9.255 -4.274 1.00 97.00 82 PRO A O 1
ATOM 633 N N . LEU A 1 83 ? -8.771 7.275 -3.838 1.00 96.25 83 LEU A N 1
ATOM 634 C CA . LEU A 1 83 ? -9.814 7.384 -4.855 1.00 96.25 83 LEU A CA 1
ATOM 635 C C . LEU A 1 83 ? -11.115 7.900 -4.230 1.00 96.25 83 LEU A C 1
ATOM 637 O O . LEU A 1 83 ? -11.263 7.980 -3.014 1.00 96.25 83 LEU A O 1
ATOM 641 N N . LYS A 1 84 ? -12.097 8.241 -5.074 1.00 94.69 84 LYS A N 1
ATOM 642 C CA . LYS A 1 84 ? -13.415 8.719 -4.611 1.00 94.69 84 LYS A CA 1
ATOM 643 C C . LYS A 1 84 ? -14.175 7.676 -3.786 1.00 94.69 84 LYS A C 1
ATOM 645 O O . LYS A 1 84 ? -15.031 8.036 -2.983 1.00 94.69 84 LYS A O 1
ATOM 650 N N . THR A 1 85 ? -13.885 6.396 -4.003 1.00 94.94 85 THR A N 1
ATOM 651 C CA . THR A 1 85 ? -14.474 5.291 -3.247 1.00 94.94 85 THR A CA 1
ATOM 652 C C . THR A 1 85 ? -13.693 5.083 -1.955 1.00 94.94 85 THR A C 1
ATOM 654 O O . THR A 1 85 ? -12.475 4.925 -1.979 1.00 94.94 85 THR A O 1
ATOM 657 N N . GLN A 1 86 ? -14.398 5.043 -0.825 1.00 95.00 86 GLN A N 1
ATOM 658 C CA . GLN A 1 86 ? -13.789 4.811 0.483 1.00 95.00 86 GLN A CA 1
ATOM 659 C C . GLN A 1 86 ? -12.977 3.507 0.508 1.00 95.00 86 GLN A C 1
ATOM 661 O O . GLN A 1 86 ? -13.439 2.474 0.023 1.00 95.00 86 GLN A O 1
ATOM 666 N N . GLY A 1 87 ? -11.782 3.548 1.102 1.00 96.94 87 GLY A N 1
ATOM 667 C CA . GLY A 1 87 ? -10.903 2.383 1.185 1.00 96.94 87 GLY A CA 1
ATOM 668 C C . GLY A 1 87 ? -10.203 2.022 -0.122 1.00 96.94 87 GLY A C 1
ATOM 669 O O . GLY A 1 87 ? -9.434 1.060 -0.129 1.00 96.94 87 GLY A O 1
ATOM 670 N N . ALA A 1 88 ? -10.451 2.760 -1.208 1.00 98.25 88 ALA A N 1
ATOM 671 C CA . ALA A 1 88 ? -9.830 2.522 -2.499 1.00 98.25 88 ALA A CA 1
ATOM 672 C C . ALA A 1 88 ? -8.678 3.500 -2.753 1.00 98.25 88 ALA A C 1
ATOM 674 O O . 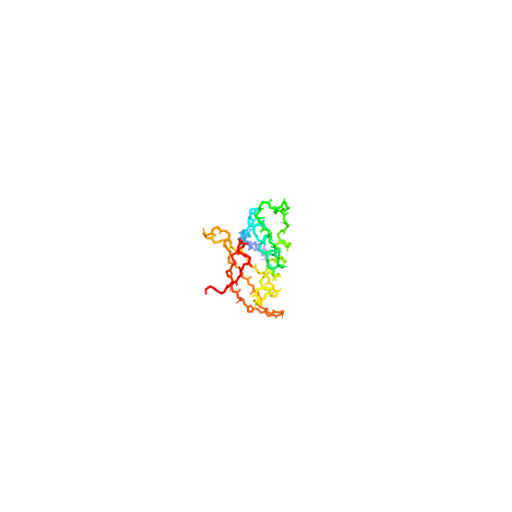ALA A 1 88 ? -8.799 4.706 -2.529 1.00 98.25 88 ALA A O 1
ATOM 675 N N . TYR A 1 89 ? -7.567 2.973 -3.258 1.00 98.44 89 TYR A N 1
ATOM 676 C CA . TYR A 1 89 ? -6.355 3.742 -3.526 1.00 98.44 89 TYR A CA 1
ATOM 677 C C . TYR A 1 89 ? -5.763 3.357 -4.872 1.00 98.44 89 TYR A C 1
ATOM 679 O O . TYR A 1 89 ? -5.805 2.192 -5.259 1.00 98.44 89 TYR A O 1
ATOM 687 N N . GLU A 1 90 ? -5.152 4.320 -5.550 1.00 98.25 90 GLU A N 1
ATOM 688 C CA . GLU A 1 90 ? -4.260 4.058 -6.672 1.00 98.25 90 GLU A CA 1
ATOM 689 C C . GLU A 1 90 ? -2.812 4.161 -6.193 1.00 98.25 90 GLU A C 1
ATOM 691 O O . GLU A 1 90 ? -2.390 5.185 -5.655 1.00 98.25 90 GLU A O 1
ATOM 696 N N . ALA A 1 91 ? -2.048 3.090 -6.382 1.00 98.00 91 ALA A N 1
ATOM 697 C CA . ALA A 1 91 ? -0.634 3.021 -6.052 1.00 98.00 91 ALA A CA 1
ATOM 698 C C . ALA A 1 91 ? 0.199 2.986 -7.335 1.00 98.00 91 ALA A C 1
ATOM 700 O O . ALA A 1 91 ? 0.029 2.095 -8.169 1.00 98.00 91 ALA A O 1
ATOM 701 N N . THR A 1 92 ? 1.139 3.921 -7.472 1.00 97.62 92 THR A N 1
ATOM 702 C CA . THR A 1 92 ? 2.121 3.915 -8.562 1.00 97.62 92 THR A CA 1
ATOM 703 C C . THR A 1 92 ? 3.428 3.325 -8.063 1.00 97.62 92 THR A C 1
ATOM 705 O O . THR A 1 92 ? 4.009 3.812 -7.092 1.00 97.62 92 THR A O 1
ATOM 708 N N . CYS A 1 93 ? 3.927 2.298 -8.746 1.00 96.69 93 CYS A N 1
ATOM 709 C CA . CYS A 1 93 ? 5.136 1.597 -8.346 1.00 96.69 93 CYS A CA 1
ATOM 710 C C . CYS A 1 93 ? 6.094 1.354 -9.513 1.00 96.69 93 CYS A C 1
ATOM 712 O O . CYS A 1 93 ? 5.671 1.081 -10.635 1.00 96.69 93 CYS A O 1
ATOM 714 N N . VAL A 1 94 ? 7.397 1.404 -9.245 1.00 97.06 94 VAL A N 1
ATOM 715 C CA . VAL A 1 94 ? 8.418 0.859 -10.144 1.00 97.06 94 VAL A CA 1
ATOM 716 C C . VAL A 1 94 ? 8.437 -0.659 -9.985 1.00 97.06 94 VAL A C 1
ATOM 718 O O . VAL A 1 94 ? 8.632 -1.171 -8.881 1.00 97.06 94 VAL A O 1
ATOM 721 N N . ALA A 1 95 ? 8.231 -1.393 -11.080 1.00 92.12 95 ALA A N 1
ATOM 722 C CA . ALA A 1 95 ? 8.043 -2.846 -11.020 1.00 92.12 95 ALA A CA 1
ATOM 723 C C . ALA A 1 95 ? 9.325 -3.618 -10.653 1.00 92.12 95 ALA A C 1
ATOM 725 O O . ALA A 1 95 ? 9.267 -4.587 -9.898 1.00 92.12 95 ALA A O 1
ATOM 726 N N . TYR A 1 96 ? 10.483 -3.181 -11.155 1.00 91.31 96 TYR A N 1
ATOM 727 C CA . TYR A 1 96 ? 11.758 -3.894 -11.020 1.00 91.31 96 TYR A CA 1
ATOM 728 C C . TYR A 1 96 ? 12.818 -3.037 -10.328 1.00 91.31 96 TYR A C 1
ATOM 730 O O . TYR A 1 96 ? 12.879 -1.825 -10.531 1.00 91.31 96 TYR A O 1
ATOM 738 N N . ARG A 1 97 ? 13.697 -3.670 -9.541 1.00 87.25 97 ARG A N 1
ATOM 739 C CA . ARG A 1 97 ? 14.843 -2.983 -8.924 1.00 87.25 97 ARG A CA 1
ATOM 740 C C . ARG A 1 97 ? 15.777 -2.453 -10.014 1.00 87.25 97 ARG A C 1
ATOM 742 O O . ARG A 1 97 ? 16.151 -3.206 -10.906 1.00 87.25 97 ARG A O 1
ATOM 749 N N . GLY A 1 98 ? 16.142 -1.174 -9.933 1.00 86.19 98 GLY A N 1
ATOM 750 C CA . GLY A 1 98 ? 16.979 -0.509 -10.940 1.00 86.19 98 GLY A CA 1
ATOM 751 C C . GLY A 1 98 ? 16.265 -0.198 -12.262 1.00 86.19 98 GLY A C 1
ATOM 752 O O . GLY A 1 98 ? 16.900 0.295 -13.188 1.00 86.19 98 GLY A O 1
ATOM 753 N N . GLY A 1 99 ? 14.962 -0.479 -12.366 1.00 90.25 99 GLY A N 1
ATOM 754 C CA . GLY A 1 99 ? 14.146 -0.088 -13.510 1.00 90.25 99 GLY A CA 1
ATOM 755 C C . GLY A 1 99 ? 13.526 1.298 -13.338 1.00 90.25 99 GLY A C 1
ATOM 756 O O . GLY A 1 99 ? 13.553 1.890 -12.264 1.00 90.25 99 GLY A O 1
ATOM 757 N N . THR A 1 100 ? 12.907 1.794 -14.406 1.00 92.56 100 THR A N 1
ATOM 758 C CA . THR A 1 100 ? 12.118 3.042 -14.401 1.00 92.56 100 THR A CA 1
ATOM 759 C C . THR A 1 100 ? 10.662 2.819 -14.813 1.00 92.56 100 THR A C 1
ATOM 761 O O . THR A 1 100 ? 9.846 3.737 -14.733 1.00 92.56 100 THR A O 1
ATOM 764 N N . ALA A 1 101 ? 10.318 1.596 -15.234 1.00 94.50 101 ALA A N 1
ATOM 765 C CA . ALA A 1 101 ? 8.978 1.235 -15.669 1.00 94.50 101 ALA A CA 1
ATOM 766 C C . ALA A 1 101 ? 7.988 1.330 -14.501 1.00 94.50 101 ALA A C 1
ATOM 768 O O . ALA A 1 101 ? 8.056 0.551 -13.543 1.00 94.50 101 ALA A O 1
ATOM 769 N N . ARG A 1 102 ? 7.064 2.288 -14.607 1.00 95.81 102 ARG A N 1
ATOM 770 C CA . ARG A 1 102 ? 5.989 2.509 -13.641 1.00 95.81 102 ARG A CA 1
ATOM 771 C C . ARG A 1 102 ? 4.772 1.663 -14.002 1.00 95.81 102 ARG A C 1
ATOM 773 O O . ARG A 1 102 ? 4.380 1.599 -15.164 1.00 95.81 102 ARG A O 1
ATOM 780 N N . LYS A 1 103 ? 4.165 1.046 -12.994 1.00 96.50 103 LYS A N 1
ATOM 781 C CA . LYS A 1 103 ? 2.866 0.377 -13.062 1.00 96.50 103 LYS A CA 1
ATOM 782 C C . LYS A 1 103 ? 1.932 0.968 -12.019 1.00 96.50 103 LYS A C 1
ATOM 784 O O . LYS A 1 103 ? 2.378 1.378 -10.948 1.00 96.50 103 LYS A O 1
ATOM 789 N N . GLN A 1 104 ? 0.652 0.999 -12.356 1.00 97.88 104 GLN A N 1
ATOM 790 C CA . GLN A 1 104 ? -0.416 1.429 -11.467 1.00 97.88 104 GLN A CA 1
ATOM 791 C C . GLN A 1 104 ? -1.210 0.214 -11.006 1.00 97.88 104 GLN A C 1
ATOM 793 O O . GLN A 1 104 ? -1.431 -0.720 -11.781 1.00 97.88 104 GLN A O 1
ATOM 798 N N . TYR A 1 105 ? -1.625 0.248 -9.747 1.00 98.19 105 TYR A N 1
ATOM 799 C CA . TYR A 1 105 ? -2.445 -0.778 -9.122 1.00 98.19 105 TYR A CA 1
ATOM 800 C C . TYR A 1 105 ? -3.575 -0.116 -8.347 1.00 98.19 105 TYR A C 1
ATOM 802 O O . TYR A 1 105 ? -3.361 0.901 -7.684 1.00 98.19 105 TYR A O 1
ATOM 810 N N . ILE A 1 106 ? -4.752 -0.728 -8.389 1.00 98.50 106 ILE A N 1
ATOM 811 C CA . ILE A 1 106 ? -5.881 -0.360 -7.544 1.00 98.50 106 ILE A CA 1
ATOM 812 C C . ILE A 1 106 ? -5.849 -1.240 -6.300 1.00 98.50 106 ILE A C 1
ATOM 814 O O . ILE A 1 106 ? -5.738 -2.461 -6.396 1.00 98.50 106 ILE A O 1
ATOM 818 N N . ILE A 1 107 ? -5.932 -0.616 -5.130 1.00 98.69 107 ILE A N 1
ATOM 819 C CA . ILE A 1 107 ? -5.967 -1.273 -3.824 1.00 98.69 107 ILE A CA 1
ATOM 820 C C . ILE A 1 107 ? -7.366 -1.096 -3.243 1.00 98.69 107 ILE A C 1
ATOM 822 O O . ILE A 1 107 ? -7.816 0.035 -3.088 1.00 98.69 107 ILE A O 1
ATOM 826 N N . ASP A 1 108 ? -8.013 -2.196 -2.855 1.00 98.44 108 ASP A N 1
ATOM 827 C CA . ASP A 1 108 ? -9.149 -2.189 -1.928 1.00 98.44 108 ASP A CA 1
ATOM 828 C C . ASP A 1 108 ? -8.619 -2.569 -0.541 1.00 98.44 108 ASP A C 1
ATOM 830 O O . ASP A 1 108 ? -8.409 -3.742 -0.206 1.00 98.44 108 ASP A O 1
ATOM 834 N N . ALA A 1 109 ? -8.352 -1.545 0.266 1.00 98.25 109 ALA A N 1
ATOM 835 C CA . ALA A 1 109 ? -7.679 -1.697 1.544 1.00 98.25 109 ALA A CA 1
ATOM 836 C C . ALA A 1 109 ? -8.542 -2.416 2.590 1.00 98.25 109 ALA A C 1
ATOM 838 O O . ALA A 1 109 ? -8.022 -3.109 3.467 1.00 98.25 109 ALA A O 1
ATOM 839 N N . LEU A 1 110 ? -9.867 -2.291 2.476 1.00 97.69 110 LEU A N 1
ATOM 840 C CA . LEU A 1 110 ? -10.821 -2.913 3.391 1.00 97.69 110 LEU A CA 1
ATOM 841 C C . LEU A 1 110 ? -10.971 -4.411 3.111 1.00 97.69 110 LEU A C 1
ATOM 843 O O . LEU A 1 110 ? -11.181 -5.195 4.041 1.00 97.69 110 LEU A O 1
ATOM 847 N N . LYS A 1 111 ? -10.821 -4.820 1.848 1.00 97.75 111 LYS A N 1
ATOM 848 C CA . LYS A 1 111 ? -10.806 -6.233 1.452 1.00 97.75 111 LYS A CA 1
ATOM 849 C C . LYS A 1 111 ? -9.415 -6.861 1.487 1.00 97.75 111 LYS A C 1
ATOM 851 O O . LYS A 1 111 ? -9.321 -8.080 1.567 1.00 97.75 111 LYS A O 1
ATOM 856 N N . GLY A 1 112 ? -8.349 -6.061 1.496 1.00 98.06 112 GLY A N 1
ATOM 857 C CA . GLY A 1 112 ? -6.978 -6.572 1.499 1.00 98.06 112 GLY A CA 1
ATOM 858 C C . GLY A 1 112 ? -6.513 -7.064 0.129 1.00 98.06 112 GLY A C 1
ATOM 859 O O . GLY A 1 112 ? -5.648 -7.931 0.070 1.00 98.06 112 GLY A O 1
ATOM 860 N N . VAL A 1 113 ? -7.097 -6.554 -0.957 1.00 98.12 113 VAL A N 1
ATOM 861 C CA . VAL A 1 113 ? -6.813 -7.017 -2.324 1.00 98.12 113 VAL A CA 1
ATOM 862 C C . VAL A 1 113 ? -6.274 -5.892 -3.196 1.00 98.12 113 VAL A C 1
ATOM 864 O O . VAL A 1 113 ? -6.578 -4.720 -2.967 1.00 98.12 113 VAL A O 1
ATOM 867 N N . ALA A 1 114 ? -5.489 -6.253 -4.208 1.00 98.44 114 ALA A N 1
ATOM 868 C CA . ALA A 1 114 ? -5.013 -5.329 -5.228 1.00 98.44 114 ALA A CA 1
ATOM 869 C C . ALA A 1 114 ? -5.132 -5.926 -6.637 1.00 98.44 114 ALA A C 1
ATOM 871 O O . ALA A 1 114 ? -4.956 -7.132 -6.819 1.00 98.44 114 ALA A O 1
ATOM 872 N N . PHE A 1 115 ? -5.410 -5.091 -7.637 1.00 97.81 115 PHE A N 1
ATOM 873 C CA . PHE A 1 115 ? -5.641 -5.500 -9.027 1.00 97.81 115 PHE A CA 1
ATOM 874 C C . PHE A 1 115 ? -5.214 -4.409 -10.026 1.00 97.81 115 PHE A C 1
ATOM 876 O O . PHE A 1 115 ? -4.885 -3.287 -9.638 1.00 97.81 115 PHE A O 1
ATOM 883 N N . PHE A 1 116 ? -5.167 -4.756 -11.315 1.00 94.38 116 PHE A N 1
ATOM 884 C CA . PHE A 1 116 ? -4.934 -3.789 -12.394 1.00 94.38 116 PHE A CA 1
ATOM 885 C C . PHE A 1 116 ? -6.205 -2.968 -12.658 1.00 94.38 116 PHE A C 1
ATOM 887 O O . PHE A 1 116 ? -7.286 -3.540 -12.537 1.00 94.38 116 PHE A O 1
ATOM 894 N N . PRO A 1 117 ? -6.092 -1.671 -12.993 1.00 86.12 117 PRO A N 1
ATOM 895 C CA . PRO A 1 117 ? -7.247 -0.848 -13.353 1.00 86.12 117 PRO A CA 1
ATOM 896 C C . PRO A 1 117 ? -8.031 -1.398 -14.552 1.00 86.12 117 PRO A C 1
ATOM 898 O O . PRO A 1 117 ? -7.420 -2.084 -15.406 1.00 86.12 117 PRO A O 1
#

Secondary structure (DSSP, 8-state):
-----------------------PPPHHHHHHHHHHHHHHTT----GGG--SPPPHHHHHHHHHHHHHHTT---SEEEEEEE-SSTTEEEEEEE-STT---EEEEEEETTTTEEE--

Sequence (117 aa):
MKKSFVLCLLYGFLFSATSLHAETLSDIHKKELTLFGMKTIGLNVGMAQVKKVLSTPKVHEMVKTGLNLNGHLCAELVDIRPLKTQGAYEATCVAYRGGTARKQYIIDALKGVAFFP